Protein AF-A0A0N4ZLL8-F1 (afdb_monomer_lite)

Structure (mmCIF, N/CA/C/O backbone):
data_AF-A0A0N4ZLL8-F1
#
_entry.id   AF-A0A0N4ZLL8-F1
#
loop_
_atom_site.group_PDB
_atom_site.id
_atom_site.type_symbol
_atom_site.label_atom_id
_atom_site.label_alt_id
_atom_site.label_comp_id
_atom_site.label_asym_id
_atom_site.label_entity_id
_atom_site.label_seq_id
_atom_site.pdbx_PDB_ins_code
_atom_site.Cartn_x
_atom_site.Cartn_y
_atom_site.Cartn_z
_atom_site.occupancy
_atom_site.B_iso_or_equiv
_atom_site.auth_seq_id
_atom_site.auth_comp_id
_atom_site.auth_asym_id
_atom_site.auth_atom_id
_atom_site.pdbx_PDB_model_num
ATOM 1 N N . PRO A 1 1 ? 28.427 7.508 -15.906 1.00 76.75 1 PRO A N 1
ATOM 2 C CA . PRO A 1 1 ? 28.652 8.188 -14.602 1.00 76.75 1 PRO A CA 1
ATOM 3 C C . PRO A 1 1 ? 27.613 7.749 -13.557 1.00 76.75 1 PRO A C 1
ATOM 5 O O . PRO A 1 1 ? 26.461 7.537 -13.916 1.00 76.75 1 PRO A O 1
ATOM 8 N N . VAL A 1 2 ? 27.998 7.631 -12.280 1.00 84.38 2 VAL A N 1
ATOM 9 C CA . VAL A 1 2 ? 27.116 7.156 -11.185 1.00 84.38 2 VAL A CA 1
ATOM 10 C C . VAL A 1 2 ? 25.832 7.988 -11.049 1.00 84.38 2 VAL A C 1
ATOM 12 O O . VAL A 1 2 ? 24.769 7.444 -10.776 1.00 84.38 2 VAL A O 1
ATOM 15 N N . ALA A 1 3 ? 25.910 9.292 -11.338 1.00 88.81 3 ALA A N 1
ATOM 16 C CA . ALA A 1 3 ? 24.759 10.196 -11.337 1.00 88.81 3 ALA A CA 1
ATOM 17 C C . ALA A 1 3 ? 23.650 9.786 -12.327 1.00 88.81 3 ALA A C 1
ATOM 19 O O . ALA A 1 3 ? 22.475 9.945 -12.019 1.00 88.81 3 ALA A O 1
ATOM 20 N N . HIS A 1 4 ? 24.003 9.220 -13.487 1.00 83.06 4 HIS A N 1
ATOM 21 C CA . HIS A 1 4 ? 23.006 8.748 -14.458 1.00 83.06 4 HIS A CA 1
ATOM 22 C C . HIS A 1 4 ? 22.301 7.483 -13.958 1.00 83.06 4 HIS A C 1
ATOM 24 O O . HIS A 1 4 ? 21.081 7.399 -14.021 1.00 83.06 4 HIS A O 1
ATOM 30 N N . ALA A 1 5 ? 23.048 6.548 -13.361 1.00 82.81 5 ALA A N 1
ATOM 31 C CA . ALA A 1 5 ? 22.464 5.346 -12.766 1.00 82.81 5 ALA A CA 1
ATOM 32 C C . ALA A 1 5 ? 21.513 5.679 -11.600 1.00 82.81 5 ALA A C 1
ATOM 34 O O . ALA A 1 5 ? 20.486 5.028 -11.434 1.00 82.81 5 ALA A O 1
ATOM 35 N N . LEU A 1 6 ? 21.826 6.709 -10.805 1.00 86.50 6 LEU A N 1
ATOM 36 C CA . LEU A 1 6 ? 20.922 7.205 -9.764 1.00 86.50 6 LEU A CA 1
ATOM 37 C C . LEU A 1 6 ? 19.647 7.810 -10.359 1.00 86.50 6 LEU A C 1
ATOM 39 O O . LEU A 1 6 ? 18.557 7.494 -9.888 1.00 86.50 6 LEU A O 1
ATOM 43 N N . ALA A 1 7 ? 19.768 8.630 -11.406 1.00 85.38 7 ALA A N 1
ATOM 44 C CA . ALA A 1 7 ? 18.619 9.240 -12.071 1.00 85.38 7 ALA A CA 1
ATOM 45 C C . ALA A 1 7 ? 17.666 8.187 -12.669 1.00 85.38 7 ALA A C 1
ATOM 47 O O . ALA A 1 7 ? 16.457 8.269 -12.464 1.00 85.38 7 ALA A O 1
ATOM 48 N N . GLU A 1 8 ? 18.205 7.148 -13.313 1.00 83.00 8 GLU A N 1
ATOM 49 C CA . GLU A 1 8 ? 17.413 6.050 -13.889 1.00 83.00 8 GLU A CA 1
ATOM 50 C C . GLU A 1 8 ?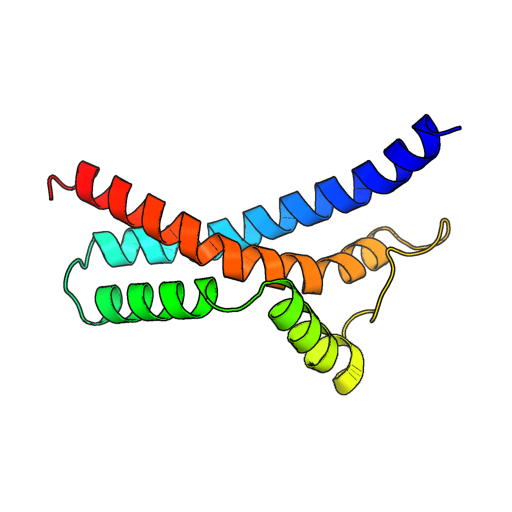 16.652 5.230 -12.839 1.00 83.00 8 GLU A C 1
ATOM 52 O O . GLU A 1 8 ? 15.582 4.693 -13.120 1.00 83.00 8 GLU A O 1
ATOM 57 N N . ARG A 1 9 ? 17.187 5.113 -11.618 1.00 86.12 9 ARG A N 1
ATOM 58 C CA . ARG A 1 9 ? 16.546 4.367 -10.521 1.00 86.12 9 ARG A CA 1
ATOM 59 C C . ARG A 1 9 ? 15.605 5.230 -9.686 1.00 86.12 9 ARG A C 1
ATOM 61 O O . ARG A 1 9 ? 14.699 4.688 -9.050 1.00 86.12 9 ARG A O 1
ATOM 68 N N . ALA A 1 10 ? 15.798 6.547 -9.687 1.00 88.69 10 ALA A N 1
ATOM 69 C CA . ALA A 1 10 ? 14.984 7.483 -8.920 1.00 88.69 10 ALA A CA 1
ATOM 70 C C . ALA A 1 10 ? 13.523 7.482 -9.386 1.00 88.69 10 ALA A C 1
ATOM 72 O O . ALA A 1 10 ? 12.621 7.368 -8.559 1.00 88.69 10 ALA A O 1
ATOM 73 N N . GLU A 1 11 ? 13.289 7.538 -10.699 1.00 89.12 11 GLU A N 1
ATOM 74 C CA . GLU A 1 11 ? 11.943 7.551 -11.283 1.00 89.12 11 GLU A CA 1
ATOM 75 C C . GLU A 1 11 ? 11.103 6.307 -10.902 1.00 89.12 11 GLU A C 1
ATOM 77 O O . GLU A 1 11 ? 10.041 6.484 -10.299 1.00 89.12 11 GLU A O 1
ATOM 82 N N . PRO A 1 12 ? 11.542 5.055 -11.165 1.00 91.25 12 PRO A N 1
ATOM 83 C CA . PRO A 1 12 ? 10.783 3.873 -10.755 1.00 91.25 12 PRO A CA 1
ATOM 84 C C . PRO A 1 12 ? 10.569 3.804 -9.246 1.00 91.25 12 PRO A C 1
ATOM 86 O O . PRO A 1 12 ? 9.488 3.428 -8.802 1.00 91.25 12 PRO A O 1
ATOM 89 N N . THR A 1 13 ? 11.570 4.186 -8.446 1.00 92.62 13 THR A N 1
ATOM 90 C CA . THR A 1 13 ? 11.453 4.175 -6.980 1.00 92.62 13 THR A CA 1
ATOM 91 C C . THR A 1 13 ? 10.387 5.160 -6.504 1.00 92.62 13 THR A C 1
ATOM 93 O O . THR A 1 13 ? 9.596 4.827 -5.620 1.00 92.62 13 THR A O 1
ATOM 96 N N . PHE A 1 14 ? 10.330 6.348 -7.109 1.00 94.56 14 PHE A N 1
ATOM 97 C CA . PHE A 1 14 ? 9.332 7.365 -6.800 1.00 94.56 14 PHE A CA 1
ATOM 98 C C . PHE A 1 14 ? 7.913 6.858 -7.074 1.00 94.56 14 PHE A C 1
ATOM 100 O O . PHE A 1 14 ? 7.085 6.853 -6.162 1.00 94.56 14 PHE A O 1
ATOM 107 N N . PHE A 1 15 ? 7.641 6.362 -8.285 1.00 94.88 15 PHE A N 1
ATOM 108 C CA . PHE A 1 15 ? 6.311 5.853 -8.639 1.00 94.88 15 PHE A CA 1
ATOM 109 C C . PHE A 1 15 ? 5.927 4.607 -7.842 1.00 94.88 15 PHE A C 1
ATOM 111 O O . PHE A 1 15 ? 4.796 4.508 -7.368 1.00 94.88 15 PHE A O 1
ATOM 118 N N . LEU A 1 16 ? 6.872 3.688 -7.626 1.00 94.81 16 LEU A N 1
ATOM 119 C CA . LEU A 1 16 ? 6.650 2.499 -6.808 1.00 94.81 16 LEU A CA 1
ATOM 120 C C . LEU A 1 16 ? 6.222 2.883 -5.390 1.00 94.81 16 LEU A C 1
ATOM 122 O O . LEU A 1 16 ? 5.240 2.351 -4.870 1.00 94.81 16 LEU A O 1
ATOM 126 N N . THR A 1 17 ? 6.944 3.820 -4.777 1.00 95.62 17 THR A N 1
ATOM 127 C CA . THR A 1 17 ? 6.654 4.301 -3.422 1.00 95.62 17 THR A CA 1
ATOM 128 C C . THR A 1 17 ? 5.311 5.021 -3.381 1.00 95.62 17 THR A C 1
ATOM 130 O O . THR A 1 17 ? 4.492 4.735 -2.510 1.00 95.62 17 THR A O 1
ATOM 133 N N . LEU A 1 18 ? 5.049 5.899 -4.353 1.00 97.19 18 LEU A N 1
ATOM 134 C CA . LEU A 1 18 ? 3.801 6.648 -4.452 1.00 97.19 18 LEU A CA 1
ATOM 135 C C . LEU A 1 18 ? 2.588 5.714 -4.542 1.00 97.19 18 LEU A C 1
ATOM 137 O O . LEU A 1 18 ? 1.663 5.833 -3.742 1.00 97.19 18 LEU A O 1
ATOM 141 N N . PHE A 1 19 ? 2.604 4.743 -5.457 1.00 96.88 19 PHE A N 1
ATOM 142 C CA . PHE A 1 19 ? 1.512 3.777 -5.597 1.00 96.88 19 PHE A CA 1
ATOM 143 C C . PHE A 1 19 ? 1.355 2.895 -4.361 1.00 96.88 19 PHE A C 1
ATOM 145 O O . PHE A 1 19 ? 0.232 2.669 -3.915 1.00 96.88 19 PHE A O 1
ATOM 152 N N . SER A 1 20 ? 2.463 2.459 -3.758 1.00 97.25 20 SER A N 1
ATOM 153 C CA . SER A 1 20 ? 2.420 1.660 -2.529 1.00 97.25 20 SER A CA 1
ATOM 154 C C . SER A 1 20 ? 1.748 2.426 -1.389 1.00 97.25 20 SER A C 1
ATOM 156 O O . SER A 1 20 ? 0.893 1.871 -0.705 1.00 97.25 20 SER A O 1
ATOM 158 N N . ILE A 1 21 ? 2.086 3.707 -1.205 1.00 97.25 21 ILE A N 1
ATOM 159 C CA . ILE A 1 21 ? 1.481 4.569 -0.179 1.00 97.25 21 ILE A CA 1
ATOM 160 C C . ILE A 1 21 ? 0.001 4.807 -0.468 1.00 97.25 21 ILE A C 1
ATOM 162 O O . ILE A 1 21 ? -0.808 4.748 0.458 1.00 97.25 21 ILE A O 1
ATOM 166 N N . LEU A 1 22 ? -0.372 5.050 -1.727 1.00 97.88 22 LEU A N 1
ATOM 167 C CA . LEU A 1 22 ? -1.772 5.237 -2.111 1.00 97.88 22 LEU A CA 1
ATOM 168 C C . LEU A 1 22 ? -2.606 3.992 -1.797 1.00 97.88 22 LEU A C 1
ATOM 170 O O . LEU A 1 22 ? -3.635 4.107 -1.136 1.00 97.88 22 LEU A O 1
ATOM 174 N N . ILE A 1 23 ? -2.135 2.807 -2.195 1.00 97.69 23 ILE A N 1
ATOM 175 C CA . ILE A 1 23 ? -2.792 1.527 -1.893 1.00 97.69 23 ILE A CA 1
ATOM 176 C C . ILE A 1 23 ? -2.870 1.318 -0.380 1.00 97.69 23 ILE A C 1
ATOM 178 O O . ILE A 1 23 ? -3.937 1.004 0.151 1.00 97.69 23 ILE A O 1
ATOM 182 N N . ALA A 1 24 ? -1.757 1.529 0.324 1.00 97.38 24 ALA A N 1
ATOM 183 C CA . ALA A 1 24 ? -1.703 1.331 1.762 1.00 97.38 24 ALA A CA 1
ATOM 184 C C . ALA A 1 24 ? -2.690 2.245 2.489 1.00 97.38 24 ALA A C 1
ATOM 186 O O . ALA A 1 24 ? -3.429 1.776 3.344 1.00 97.38 24 ALA A O 1
ATOM 187 N N . SER A 1 25 ? -2.751 3.522 2.113 1.00 97.56 25 SER A N 1
ATOM 188 C CA . SER A 1 25 ? -3.632 4.520 2.730 1.00 97.56 25 SER A CA 1
ATOM 189 C C . SER A 1 25 ? -5.101 4.264 2.397 1.00 97.56 25 SER A C 1
ATOM 191 O O . SER A 1 25 ? -5.953 4.350 3.279 1.00 97.56 25 SER A O 1
ATOM 193 N N . ALA A 1 26 ? -5.396 3.890 1.149 1.00 98.00 26 ALA A N 1
ATOM 194 C CA . ALA A 1 26 ? -6.747 3.565 0.700 1.00 98.00 26 ALA A CA 1
ATOM 195 C C . ALA A 1 26 ? -7.355 2.377 1.462 1.00 98.00 26 ALA A C 1
ATOM 197 O O . ALA A 1 26 ? -8.564 2.340 1.665 1.00 98.00 26 ALA A O 1
ATOM 198 N N . ILE A 1 27 ? -6.529 1.425 1.907 1.00 97.06 27 ILE A N 1
ATOM 199 C CA . ILE A 1 27 ? -6.971 0.278 2.713 1.00 97.06 27 ILE A CA 1
ATOM 200 C C . ILE A 1 27 ? -6.922 0.614 4.207 1.00 97.06 27 ILE A C 1
ATOM 202 O O . ILE A 1 27 ? -7.893 0.413 4.935 1.00 97.06 27 ILE A O 1
ATOM 206 N N . ALA A 1 28 ? -5.788 1.125 4.679 1.00 96.94 28 ALA A N 1
ATOM 207 C CA . ALA A 1 28 ? -5.508 1.281 6.097 1.00 96.94 28 ALA A CA 1
ATOM 208 C C . ALA A 1 28 ? -6.377 2.335 6.772 1.00 96.94 28 ALA A C 1
ATOM 210 O O . ALA A 1 28 ? -6.819 2.107 7.897 1.00 96.94 28 ALA A O 1
ATOM 211 N N . LEU A 1 29 ? -6.623 3.473 6.111 1.00 97.62 29 LEU A N 1
ATOM 212 C CA . LEU A 1 29 ? -7.374 4.563 6.727 1.00 97.62 29 LEU A CA 1
ATOM 213 C C . LEU A 1 29 ? -8.836 4.166 6.962 1.00 97.62 29 LEU A C 1
ATOM 215 O O . LEU A 1 29 ? -9.266 4.232 8.114 1.00 97.62 29 LEU A O 1
ATOM 219 N N . PRO A 1 30 ? -9.600 3.675 5.963 1.00 96.81 30 PRO A N 1
ATOM 220 C CA . PRO A 1 30 ? -10.990 3.288 6.199 1.00 96.81 30 PRO A CA 1
ATOM 221 C C . PRO A 1 30 ? -11.115 2.149 7.211 1.00 96.81 30 PRO A C 1
ATOM 223 O O . PRO A 1 30 ? -11.957 2.212 8.106 1.00 96.81 30 PRO A O 1
ATOM 226 N N . VAL A 1 31 ? -10.255 1.128 7.110 1.00 97.06 31 VAL A N 1
ATOM 227 C CA . VAL A 1 31 ? -10.292 -0.030 8.013 1.00 97.06 31 VAL A CA 1
ATOM 228 C C . VAL A 1 31 ? -9.902 0.370 9.436 1.00 97.06 31 VAL A C 1
ATOM 230 O O . VAL A 1 31 ? -10.598 -0.002 10.376 1.00 97.06 31 VAL A O 1
ATOM 233 N N . GLY A 1 32 ? -8.835 1.154 9.607 1.00 96.50 32 GLY A N 1
ATOM 234 C CA . GLY A 1 32 ? -8.353 1.603 10.914 1.00 96.50 32 GLY A CA 1
ATOM 235 C C . GLY A 1 32 ? -9.333 2.541 11.615 1.00 96.50 32 GLY A C 1
ATOM 236 O O . GLY A 1 32 ? -9.605 2.358 12.801 1.00 96.50 32 GLY A O 1
ATOM 237 N N . ILE A 1 33 ? -9.922 3.491 10.877 1.00 97.00 33 ILE A N 1
ATOM 238 C CA . ILE A 1 33 ? -10.959 4.389 11.403 1.00 97.00 33 ILE A CA 1
ATOM 239 C C . ILE A 1 33 ? -12.188 3.580 11.823 1.00 97.00 33 ILE A C 1
ATOM 241 O O . ILE A 1 33 ? -12.671 3.725 12.945 1.00 97.00 33 ILE A O 1
ATOM 245 N N . TYR A 1 34 ? -12.687 2.697 10.954 1.00 96.88 34 TYR A N 1
ATOM 246 C CA . TYR A 1 34 ? -13.895 1.931 11.253 1.00 96.88 34 TYR A CA 1
ATOM 247 C C . TYR A 1 34 ? -13.687 0.930 12.402 1.00 96.88 34 TYR A C 1
ATOM 249 O O . TYR A 1 34 ? -14.560 0.787 13.259 1.00 96.88 34 TYR A O 1
ATOM 257 N N . ALA A 1 35 ? -12.513 0.294 12.480 1.00 96.12 35 ALA A N 1
ATOM 258 C CA . ALA A 1 35 ? -12.140 -0.571 13.597 1.00 96.12 35 ALA A CA 1
ATOM 259 C C . ALA A 1 35 ? -12.058 0.192 14.930 1.00 96.12 35 ALA A C 1
ATOM 261 O O . ALA A 1 35 ? -12.501 -0.337 15.946 1.00 96.12 35 ALA A O 1
ATOM 262 N N . ALA A 1 36 ? -11.556 1.435 14.931 1.00 95.31 36 ALA A N 1
ATOM 263 C CA . ALA A 1 36 ? -11.518 2.279 16.127 1.00 95.31 36 ALA A CA 1
ATOM 264 C C . ALA A 1 36 ? -12.925 2.671 16.603 1.00 95.31 36 ALA A C 1
ATOM 266 O O . ALA A 1 36 ? -13.249 2.487 17.771 1.00 95.31 36 ALA A O 1
ATOM 267 N N . VAL A 1 37 ? -13.798 3.118 15.691 1.00 95.56 37 VAL A N 1
ATOM 268 C CA . VAL A 1 37 ? -15.193 3.477 16.025 1.00 95.56 37 VAL A CA 1
ATOM 269 C C . VAL A 1 37 ? -15.978 2.274 16.561 1.00 95.56 37 VAL A C 1
ATOM 271 O O . VAL A 1 37 ? -16.871 2.421 17.393 1.00 95.56 37 VAL A O 1
ATOM 274 N N . LYS A 1 38 ? -15.665 1.064 16.087 1.00 94.00 38 LYS A N 1
ATOM 275 C CA . LYS A 1 38 ? -16.280 -0.193 16.532 1.00 94.00 38 LYS A CA 1
ATOM 276 C C . LYS A 1 38 ? -15.333 -1.010 17.417 1.00 94.00 38 LYS A C 1
ATOM 278 O O . LYS A 1 38 ? -15.312 -2.241 17.303 1.00 94.00 38 LYS A O 1
ATOM 283 N N . ARG A 1 39 ? -14.563 -0.352 18.291 1.00 91.81 39 ARG A N 1
ATOM 284 C CA . ARG A 1 39 ? -13.609 -1.009 19.198 1.00 91.81 39 ARG A CA 1
ATOM 285 C C . ARG A 1 39 ? -14.250 -2.183 19.939 1.00 91.81 39 ARG A C 1
ATOM 287 O O . ARG A 1 39 ? -15.361 -2.086 20.451 1.00 91.81 39 ARG A O 1
ATOM 294 N N . GLY A 1 40 ? -13.545 -3.311 19.981 1.00 90.12 40 GLY A N 1
ATOM 295 C CA . GLY A 1 40 ? -13.994 -4.532 20.658 1.00 90.12 40 GLY A CA 1
ATOM 296 C C . GLY A 1 40 ? -15.026 -5.360 19.884 1.00 90.12 40 GLY A C 1
ATOM 297 O O . GLY A 1 40 ? -15.302 -6.495 20.272 1.00 90.12 40 GLY A O 1
ATOM 298 N N . SER A 1 41 ? -15.557 -4.853 18.767 1.00 94.81 41 SER A N 1
ATOM 299 C CA . SER A 1 41 ? -16.457 -5.619 17.901 1.00 94.81 41 SER A CA 1
ATOM 300 C C . SER A 1 41 ? -15.740 -6.763 17.177 1.00 94.81 41 SER A C 1
ATOM 302 O O . SER A 1 41 ? -14.516 -6.780 17.034 1.00 94.81 41 SER A O 1
ATOM 304 N N . PHE A 1 42 ? -16.523 -7.698 16.633 1.00 95.44 42 PHE A N 1
ATOM 305 C CA . PHE A 1 42 ? -16.002 -8.754 15.763 1.00 95.44 42 PHE A CA 1
ATOM 306 C C . PHE A 1 42 ? -15.233 -8.195 14.551 1.00 95.44 42 PHE A C 1
ATOM 308 O O . PHE A 1 42 ? -14.245 -8.790 14.121 1.00 95.44 42 PHE A O 1
ATOM 315 N N . PHE A 1 43 ? -15.644 -7.031 14.027 1.00 95.38 43 PHE A N 1
ATOM 316 C CA . PHE A 1 43 ? -14.933 -6.369 12.933 1.00 95.38 43 PHE A CA 1
ATOM 317 C C . PHE A 1 43 ? -13.537 -5.917 13.367 1.00 95.38 43 PHE A C 1
ATOM 319 O O . PHE A 1 43 ? -12.569 -6.223 12.682 1.00 95.38 43 PHE A O 1
ATOM 326 N N . ASP A 1 44 ? -13.425 -5.236 14.509 1.00 94.94 44 ASP A N 1
ATOM 327 C CA . ASP A 1 44 ? -12.146 -4.753 15.044 1.00 94.94 44 ASP A CA 1
ATOM 328 C C . ASP A 1 44 ? -11.157 -5.907 15.278 1.00 94.94 44 ASP A C 1
ATOM 330 O O . ASP A 1 44 ? -10.010 -5.873 14.823 1.00 94.94 44 ASP A O 1
ATOM 334 N N . GLN A 1 45 ? -11.633 -6.983 15.909 1.00 94.12 45 GLN A N 1
ATOM 335 C CA . GLN A 1 45 ? -10.825 -8.174 16.170 1.00 94.12 45 GLN A CA 1
ATOM 336 C C . GLN A 1 45 ? -10.366 -8.847 14.870 1.00 94.12 45 GLN A C 1
ATOM 338 O O . GLN A 1 45 ? -9.187 -9.172 14.728 1.00 94.12 45 GLN A O 1
ATOM 343 N N . THR A 1 46 ? -11.267 -9.003 13.894 1.00 95.69 46 THR A N 1
ATOM 344 C CA . THR A 1 46 ? -10.945 -9.631 12.603 1.00 95.69 46 THR A CA 1
ATOM 345 C C . THR A 1 46 ? -10.006 -8.761 11.770 1.00 95.69 46 THR A C 1
ATOM 347 O O . THR A 1 46 ? -9.040 -9.273 11.211 1.00 95.69 46 THR A O 1
ATOM 350 N N . ALA A 1 47 ? -10.239 -7.447 11.713 1.00 94.50 47 ALA A N 1
ATOM 351 C CA . ALA A 1 47 ? -9.383 -6.503 10.999 1.00 94.50 47 ALA A CA 1
ATOM 352 C C . ALA A 1 47 ? -7.967 -6.483 11.588 1.00 94.50 47 ALA A C 1
ATOM 354 O O . ALA A 1 47 ? -6.986 -6.564 10.850 1.00 94.50 47 ALA A O 1
ATOM 355 N N . THR A 1 48 ? -7.856 -6.464 12.918 1.00 92.88 48 THR A N 1
ATOM 356 C CA . THR A 1 48 ? -6.566 -6.515 13.614 1.00 92.88 48 THR A CA 1
ATOM 357 C C . THR A 1 48 ? -5.852 -7.847 13.373 1.00 92.88 48 THR A C 1
ATOM 359 O O . THR A 1 48 ? -4.665 -7.848 13.048 1.00 92.88 48 THR A O 1
ATOM 362 N N . ALA A 1 49 ? -6.561 -8.978 13.462 1.00 94.62 49 ALA A N 1
ATOM 363 C CA . ALA A 1 49 ? -5.991 -10.296 13.185 1.00 94.62 49 ALA A CA 1
ATOM 364 C C . ALA A 1 49 ? -5.501 -10.416 11.732 1.00 94.62 49 ALA A C 1
ATOM 366 O O . ALA A 1 49 ? -4.381 -10.869 11.490 1.00 94.62 49 ALA A O 1
ATOM 367 N N . LEU A 1 50 ? -6.300 -9.950 10.767 1.00 94.00 50 LEU A N 1
ATOM 368 C CA . LEU A 1 50 ? -5.935 -9.952 9.353 1.00 94.00 50 LEU A CA 1
ATOM 369 C C . LEU A 1 50 ? -4.731 -9.044 9.080 1.00 94.00 50 LEU A C 1
ATOM 371 O O . LEU A 1 50 ? -3.831 -9.431 8.338 1.00 94.00 50 LEU A O 1
ATOM 375 N N . ALA A 1 51 ? -4.670 -7.872 9.713 1.00 92.31 51 ALA A N 1
ATOM 376 C CA . ALA A 1 51 ? -3.519 -6.983 9.613 1.00 92.31 51 ALA A CA 1
ATOM 377 C C . ALA A 1 51 ? -2.248 -7.626 10.190 1.00 92.31 51 ALA A C 1
ATOM 379 O O . ALA A 1 51 ? -1.188 -7.540 9.578 1.00 92.31 51 ALA A O 1
ATOM 380 N N . MET A 1 52 ? -2.332 -8.321 11.329 1.00 92.62 52 MET A N 1
ATOM 381 C CA . MET A 1 52 ? -1.186 -9.049 11.893 1.00 92.62 52 MET A CA 1
ATOM 382 C C . MET A 1 52 ? -0.719 -10.193 10.991 1.00 92.62 52 MET A C 1
ATOM 384 O O . MET A 1 52 ? 0.486 -10.395 10.823 1.00 92.62 52 MET A O 1
ATOM 388 N N . PHE A 1 53 ? -1.662 -10.913 10.383 1.00 93.69 53 PHE A N 1
ATOM 389 C CA . PHE A 1 53 ? -1.357 -11.940 9.397 1.00 93.69 53 PHE A CA 1
ATOM 390 C C . PHE A 1 53 ? -0.644 -11.337 8.182 1.00 93.69 53 PHE A C 1
ATOM 392 O O . PHE A 1 53 ? 0.452 -11.773 7.844 1.00 93.69 53 PHE A O 1
ATOM 399 N N . ALA A 1 54 ? -1.199 -10.275 7.589 1.00 90.69 54 ALA A N 1
ATOM 400 C CA . ALA A 1 54 ? -0.597 -9.575 6.456 1.00 90.69 54 ALA A CA 1
ATOM 401 C C . ALA A 1 54 ? 0.801 -9.016 6.778 1.00 90.69 54 ALA A C 1
ATOM 403 O O . ALA A 1 54 ? 1.703 -9.128 5.954 1.00 90.69 54 ALA A O 1
ATOM 404 N N . ALA A 1 55 ? 1.006 -8.474 7.983 1.00 90.12 55 ALA A N 1
ATOM 405 C CA . ALA A 1 55 ? 2.303 -7.957 8.429 1.00 90.12 55 ALA A CA 1
ATOM 406 C C . ALA A 1 55 ? 3.364 -9.052 8.623 1.00 90.12 55 ALA A C 1
ATOM 408 O O . ALA A 1 55 ? 4.558 -8.770 8.562 1.00 90.12 55 ALA A O 1
ATOM 409 N N . SER A 1 56 ? 2.934 -10.290 8.872 1.00 92.81 56 SER A N 1
ATOM 410 C CA . SER A 1 56 ? 3.825 -11.439 9.064 1.00 92.81 56 SER A CA 1
ATOM 411 C C . SER A 1 56 ? 4.250 -12.074 7.737 1.00 92.81 56 SER A C 1
ATOM 413 O O . SER A 1 56 ? 5.197 -12.859 7.703 1.00 92.81 56 SER A O 1
ATOM 415 N N . ILE A 1 57 ? 3.569 -11.740 6.636 1.00 92.06 57 ILE A N 1
ATOM 416 C CA . ILE A 1 57 ? 3.934 -12.201 5.300 1.00 92.06 57 ILE A CA 1
ATOM 417 C C . ILE A 1 57 ? 5.122 -11.370 4.791 1.00 92.06 57 ILE A C 1
ATOM 419 O O . ILE A 1 57 ? 5.018 -10.144 4.697 1.00 92.06 57 ILE A O 1
ATOM 423 N N . PRO A 1 58 ? 6.238 -12.000 4.379 1.00 93.12 58 PRO A N 1
ATOM 424 C CA . PRO A 1 58 ? 7.330 -11.281 3.736 1.00 93.12 58 PRO A CA 1
ATOM 425 C C . PRO A 1 58 ? 6.850 -10.604 2.447 1.00 93.12 58 PRO A C 1
ATOM 427 O O . PRO A 1 58 ? 6.309 -11.262 1.555 1.00 93.12 58 PRO A O 1
ATOM 430 N N . SER A 1 59 ? 7.093 -9.299 2.309 1.00 91.00 59 SER A N 1
ATOM 431 C CA . SER A 1 59 ? 6.641 -8.511 1.150 1.00 91.00 59 SER A CA 1
ATOM 432 C C . SER A 1 59 ? 7.150 -9.062 -0.183 1.00 91.00 59 SER A C 1
ATOM 434 O O . SER A 1 59 ? 6.399 -9.128 -1.153 1.00 91.00 59 SER A O 1
ATOM 436 N N . PHE A 1 60 ? 8.399 -9.530 -0.220 1.00 92.06 60 PHE A N 1
ATOM 437 C CA . PHE A 1 60 ? 8.970 -10.206 -1.384 1.00 92.06 60 PHE A CA 1
ATOM 438 C C . PHE A 1 60 ? 8.190 -11.472 -1.761 1.00 92.06 60 PHE A C 1
ATOM 440 O O . PHE A 1 60 ? 7.876 -11.669 -2.931 1.00 92.06 60 PHE A O 1
ATOM 447 N N . TRP A 1 61 ? 7.836 -12.309 -0.781 1.00 95.00 61 TRP A N 1
ATOM 448 C CA . TRP A 1 61 ? 7.084 -13.541 -1.028 1.00 95.00 61 TRP A CA 1
ATOM 449 C C . TRP A 1 61 ? 5.673 -13.244 -1.544 1.00 95.00 61 TRP A C 1
ATOM 451 O O . TRP A 1 61 ? 5.231 -13.861 -2.512 1.00 95.00 61 TRP A O 1
ATOM 461 N N . LEU A 1 62 ? 4.999 -12.242 -0.969 1.00 94.31 62 LEU A N 1
ATOM 462 C CA . LEU A 1 62 ? 3.713 -11.770 -1.481 1.00 94.31 62 LEU A CA 1
ATOM 463 C C . LEU A 1 62 ? 3.843 -11.251 -2.919 1.00 94.31 62 LEU A C 1
ATOM 465 O O . LEU A 1 62 ? 3.035 -11.602 -3.774 1.00 94.31 62 LEU A O 1
ATOM 469 N N . GLY A 1 63 ? 4.886 -10.470 -3.205 1.00 93.31 63 GLY A N 1
ATOM 470 C CA . GLY A 1 63 ? 5.189 -9.990 -4.553 1.00 93.31 63 GLY A CA 1
ATOM 471 C C . GLY A 1 63 ? 5.394 -11.129 -5.550 1.00 93.31 63 GLY A C 1
ATOM 472 O O . GLY A 1 63 ? 4.810 -11.100 -6.632 1.00 93.31 63 GLY A O 1
ATOM 473 N N . LEU A 1 64 ? 6.150 -12.166 -5.176 1.00 93.50 64 LEU A N 1
ATOM 474 C CA . LEU A 1 64 ? 6.326 -13.362 -6.002 1.00 93.50 64 LEU A CA 1
ATOM 475 C C . LEU A 1 64 ? 4.998 -14.071 -6.285 1.00 93.50 64 LEU A C 1
ATOM 477 O O . LEU A 1 64 ? 4.754 -14.452 -7.426 1.00 93.50 64 LEU A O 1
ATOM 481 N N . LEU A 1 65 ? 4.125 -14.228 -5.285 1.00 95.06 65 LEU A N 1
ATOM 482 C CA . LEU A 1 65 ? 2.809 -14.839 -5.490 1.00 95.06 65 LEU A CA 1
ATOM 483 C C . LEU A 1 65 ? 1.923 -14.010 -6.419 1.00 95.06 65 LEU A C 1
ATOM 485 O O . LEU A 1 65 ? 1.290 -14.568 -7.317 1.00 95.06 65 LEU A O 1
ATOM 489 N N . LEU A 1 66 ? 1.895 -12.689 -6.234 1.00 94.38 66 LEU A N 1
ATOM 490 C CA . LEU A 1 66 ? 1.147 -11.788 -7.109 1.00 94.38 66 LEU A CA 1
ATOM 491 C C . LEU A 1 66 ? 1.657 -11.880 -8.552 1.00 94.38 66 LEU A C 1
ATOM 493 O O . LEU A 1 66 ? 0.851 -12.011 -9.470 1.00 94.38 66 LEU A O 1
ATOM 497 N N . MET A 1 67 ? 2.976 -11.895 -8.764 1.00 93.38 67 MET A N 1
ATOM 498 C CA . MET A 1 67 ? 3.563 -12.105 -10.092 1.00 93.38 67 MET A CA 1
ATOM 499 C C . MET A 1 67 ? 3.218 -13.484 -10.661 1.00 93.38 67 MET A C 1
ATOM 501 O O . MET A 1 67 ? 2.769 -13.580 -11.801 1.00 93.38 67 MET A O 1
ATOM 505 N N . GLN A 1 68 ? 3.335 -14.553 -9.875 1.00 93.94 68 GLN A N 1
ATOM 506 C CA . GLN A 1 68 ? 3.015 -15.907 -10.326 1.00 93.94 68 GLN A CA 1
ATOM 507 C C . GLN A 1 68 ? 1.554 -16.035 -10.780 1.00 93.94 68 GLN A C 1
ATOM 509 O O . GLN A 1 68 ? 1.257 -16.675 -11.789 1.00 93.94 68 GLN A O 1
ATOM 514 N N . VAL A 1 69 ? 0.624 -15.425 -10.047 1.00 95.31 69 VAL A N 1
ATOM 515 C CA . VAL A 1 69 ? -0.804 -15.504 -10.365 1.00 95.31 69 VAL A CA 1
ATOM 516 C C . VAL A 1 69 ? -1.155 -14.556 -11.510 1.00 95.31 69 VAL A C 1
ATOM 518 O O . VAL A 1 69 ? -1.686 -14.991 -12.527 1.00 95.31 69 VAL A O 1
ATOM 521 N N . PHE A 1 70 ? -0.861 -13.266 -11.375 1.00 94.62 70 PHE A N 1
ATOM 522 C CA . PHE A 1 70 ? -1.380 -12.252 -12.291 1.00 94.62 70 PHE A CA 1
ATOM 523 C C . PHE A 1 70 ? -0.503 -12.031 -13.524 1.00 94.62 70 PHE A C 1
ATOM 525 O O . PHE A 1 70 ? -1.045 -11.796 -14.602 1.00 94.62 70 PHE A O 1
ATOM 532 N N . ALA A 1 71 ? 0.821 -12.139 -13.397 1.00 92.44 71 ALA A N 1
ATOM 533 C CA . ALA A 1 71 ? 1.726 -11.987 -14.535 1.00 92.44 71 ALA A CA 1
ATOM 534 C C . ALA A 1 71 ? 1.932 -13.315 -15.277 1.00 92.44 71 ALA A C 1
ATOM 536 O O . ALA A 1 71 ? 1.743 -13.374 -16.484 1.00 92.44 71 ALA A O 1
ATOM 537 N N . VAL A 1 72 ? 2.261 -14.402 -14.570 1.00 92.44 72 VAL A N 1
ATOM 538 C CA . VAL A 1 72 ? 2.623 -15.675 -15.222 1.00 92.44 72 VAL A CA 1
ATOM 539 C C . VAL A 1 72 ? 1.396 -16.495 -15.618 1.00 92.44 72 VAL A C 1
ATOM 541 O O . VAL A 1 72 ? 1.291 -16.924 -16.763 1.00 92.44 72 VAL A O 1
ATOM 544 N N . ARG A 1 73 ? 0.457 -16.733 -14.694 1.00 93.62 73 ARG A N 1
ATOM 545 C CA . ARG A 1 73 ? -0.699 -17.601 -14.973 1.00 93.62 73 ARG A CA 1
ATOM 546 C C . ARG A 1 73 ? -1.760 -16.920 -15.835 1.00 93.62 73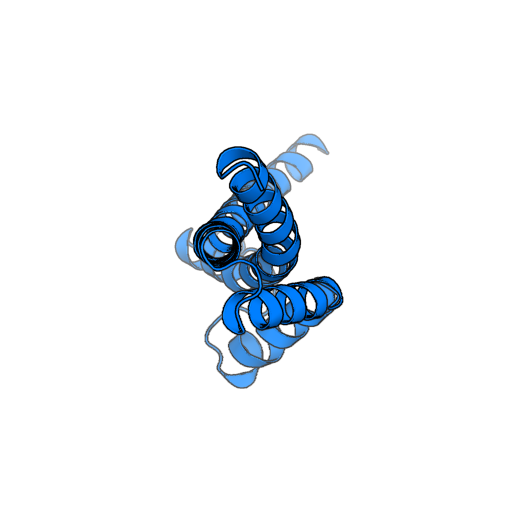 ARG A C 1
ATOM 548 O O . ARG A 1 73 ? -2.292 -17.560 -16.736 1.00 93.62 73 ARG A O 1
ATOM 555 N N . TYR A 1 74 ? -2.089 -15.662 -15.539 1.00 93.19 74 TYR A N 1
ATOM 556 C CA . TYR A 1 74 ? -3.123 -14.923 -16.273 1.00 93.19 74 TYR A CA 1
ATOM 557 C C . TYR A 1 74 ? -2.585 -14.022 -17.391 1.00 93.19 74 TYR A C 1
ATOM 559 O O . TYR A 1 74 ? -3.378 -13.580 -18.217 1.00 93.19 74 TYR A O 1
ATOM 567 N N . GLY A 1 75 ? -1.278 -13.735 -17.441 1.00 90.81 75 GLY A N 1
ATOM 568 C CA . GLY A 1 75 ? -0.702 -12.887 -18.492 1.00 90.81 75 GLY A CA 1
ATOM 569 C C . GLY A 1 75 ? -1.177 -11.430 -18.462 1.00 90.81 75 GLY A C 1
ATOM 570 O O . GLY A 1 75 ? -1.105 -10.756 -19.484 1.00 90.81 75 GLY A O 1
ATOM 571 N N . LEU A 1 76 ? -1.699 -10.943 -17.328 1.00 90.56 76 LEU A N 1
ATOM 572 C CA . LEU A 1 76 ? -2.296 -9.601 -17.226 1.00 90.56 76 LEU A CA 1
ATOM 573 C C . LEU A 1 76 ? -1.249 -8.496 -17.084 1.00 90.56 76 LEU A C 1
ATOM 575 O O . LEU A 1 76 ? -1.490 -7.358 -17.476 1.00 90.56 76 LEU A O 1
ATOM 579 N N . PHE A 1 77 ? -0.108 -8.825 -16.484 1.00 91.75 77 PHE A N 1
ATOM 580 C CA . PHE A 1 77 ? 0.963 -7.882 -16.186 1.00 91.75 77 PHE A CA 1
ATOM 581 C C . PHE A 1 77 ? 2.307 -8.422 -16.677 1.00 91.75 77 PHE A C 1
ATOM 583 O O . PHE A 1 77 ? 2.488 -9.640 -16.757 1.00 91.75 77 PHE A O 1
ATOM 590 N N . PRO A 1 78 ? 3.271 -7.538 -16.970 1.00 86.12 78 PRO A N 1
ATOM 591 C CA . PRO A 1 78 ? 4.631 -7.952 -17.281 1.00 86.12 78 PRO A CA 1
ATOM 592 C C . PRO A 1 78 ? 5.299 -8.606 -16.062 1.00 86.12 78 PRO A C 1
ATOM 594 O O . PRO A 1 78 ? 5.068 -8.217 -14.917 1.00 86.12 78 PRO A O 1
ATOM 597 N N . VAL A 1 79 ? 6.129 -9.620 -16.313 1.00 81.62 79 VAL A N 1
ATOM 598 C CA . VAL A 1 79 ? 6.691 -10.486 -15.260 1.00 81.62 79 VAL A CA 1
ATOM 599 C C . VAL A 1 79 ? 7.864 -9.828 -14.527 1.00 81.62 79 VAL A C 1
ATOM 601 O O . VAL A 1 79 ? 8.061 -10.075 -13.340 1.00 81.62 79 VAL A O 1
ATOM 604 N N . SER A 1 80 ? 8.665 -9.006 -15.207 1.00 80.88 80 SER A N 1
ATOM 605 C CA . SER A 1 80 ? 9.832 -8.352 -14.607 1.00 80.88 80 SER A CA 1
ATOM 606 C C . SER A 1 80 ? 10.329 -7.167 -15.438 1.00 80.88 80 SER A C 1
ATOM 608 O O . SER A 1 80 ? 10.003 -7.033 -16.615 1.00 80.88 80 SER A O 1
ATOM 610 N N . GLY A 1 81 ? 11.140 -6.307 -14.814 1.00 84.69 81 GLY A N 1
ATOM 611 C CA . GLY A 1 81 ? 11.740 -5.130 -15.447 1.00 84.69 81 GLY A CA 1
ATOM 612 C C . GLY A 1 81 ? 10.988 -3.827 -15.164 1.00 84.69 81 GLY A C 1
ATOM 613 O O . GLY A 1 81 ? 10.065 -3.791 -14.356 1.00 84.69 81 GLY A O 1
ATOM 614 N N . TYR A 1 82 ? 11.421 -2.744 -15.809 1.00 82.69 82 TYR A N 1
ATOM 615 C CA . TYR A 1 82 ? 10.788 -1.416 -15.745 1.00 82.69 82 TYR A CA 1
ATOM 616 C C . TYR A 1 82 ? 10.682 -0.778 -17.145 1.00 82.69 82 TYR A C 1
ATOM 618 O O . TYR A 1 82 ? 10.758 0.440 -17.310 1.00 82.69 82 TYR A O 1
ATOM 626 N N . GLY A 1 83 ? 10.553 -1.633 -18.165 1.00 78.81 83 GLY A N 1
ATOM 627 C CA . GLY A 1 83 ? 10.598 -1.236 -19.569 1.00 78.81 83 GLY A CA 1
ATOM 628 C C . GLY A 1 83 ? 11.961 -0.697 -20.038 1.00 78.81 83 GLY A C 1
ATOM 629 O O . GLY A 1 83 ? 12.828 -0.339 -19.239 1.00 78.81 83 GLY A O 1
ATOM 630 N N . GLY A 1 84 ? 12.177 -0.702 -21.355 1.00 77.94 84 GLY A N 1
ATOM 631 C CA . GLY A 1 84 ? 13.328 -0.063 -22.006 1.00 77.94 84 GLY A CA 1
ATOM 632 C C . GLY A 1 84 ? 13.070 1.416 -22.338 1.00 77.94 84 GLY A C 1
ATOM 633 O O . GLY A 1 84 ? 11.960 1.900 -22.112 1.00 77.94 84 GLY A O 1
ATOM 634 N N . PRO A 1 85 ? 14.051 2.134 -22.915 1.00 72.12 85 PRO A N 1
ATOM 635 C CA . PRO A 1 85 ? 13.903 3.543 -23.304 1.00 72.12 85 PRO A CA 1
ATOM 636 C C . PRO A 1 85 ? 12.703 3.814 -24.225 1.00 72.12 85 PRO A C 1
ATOM 638 O O . PRO A 1 85 ? 12.095 4.875 -24.138 1.00 72.12 85 PRO A O 1
ATOM 641 N N . ASP A 1 86 ? 12.334 2.831 -25.050 1.00 82.06 86 ASP A N 1
ATOM 642 C CA . ASP A 1 86 ? 11.246 2.931 -26.031 1.00 82.06 86 ASP A CA 1
ATOM 643 C C . ASP A 1 86 ? 9.872 2.511 -25.478 1.00 82.06 86 ASP A C 1
ATOM 645 O O . ASP A 1 86 ? 8.878 2.521 -26.202 1.00 82.06 86 ASP A O 1
ATOM 649 N N . THR A 1 87 ? 9.794 2.109 -24.204 1.00 84.31 87 THR A N 1
ATOM 650 C CA . THR A 1 87 ? 8.520 1.677 -23.606 1.00 84.31 87 THR A CA 1
ATOM 651 C C . THR A 1 87 ? 7.640 2.858 -23.240 1.00 84.31 87 THR A C 1
ATOM 653 O O . THR A 1 87 ? 8.098 3.882 -22.725 1.00 84.31 87 THR A O 1
ATOM 656 N N . SER A 1 88 ? 6.339 2.706 -23.482 1.00 88.94 88 SER A N 1
ATOM 657 C CA . SER A 1 88 ? 5.382 3.759 -23.157 1.00 88.94 88 SER A CA 1
ATOM 658 C C . SER A 1 88 ? 5.274 3.951 -21.640 1.00 88.94 88 SER A C 1
ATOM 660 O O . SER A 1 88 ? 5.443 3.015 -20.855 1.00 88.94 88 SER A O 1
ATOM 662 N N . PHE A 1 89 ? 4.932 5.166 -21.201 1.00 87.62 89 PHE A N 1
ATOM 663 C CA . PHE A 1 89 ? 4.724 5.445 -19.776 1.00 87.62 89 PHE A CA 1
ATOM 664 C C . PHE A 1 89 ? 3.695 4.489 -19.144 1.00 87.62 89 PHE A C 1
ATOM 666 O O . PHE A 1 89 ? 3.910 3.998 -18.039 1.00 87.62 89 PHE A O 1
ATOM 673 N N . GLY A 1 90 ? 2.616 4.160 -19.867 1.00 88.81 90 GLY A N 1
ATOM 674 C CA . GLY A 1 90 ? 1.590 3.222 -19.404 1.00 88.81 90 GLY A CA 1
ATOM 675 C C . GLY A 1 90 ? 2.136 1.817 -19.135 1.00 88.81 90 GLY A C 1
ATOM 676 O O . GLY A 1 90 ? 1.867 1.247 -18.079 1.00 88.81 90 GLY A O 1
ATOM 677 N N . GLU A 1 91 ? 2.972 1.288 -20.029 1.00 88.44 91 GLU A N 1
ATOM 678 C CA . GLU A 1 91 ? 3.631 -0.007 -19.823 1.00 88.44 91 GLU A CA 1
ATOM 679 C C . GLU A 1 91 ? 4.568 0.025 -18.615 1.00 88.44 91 GLU A C 1
ATOM 681 O O . GLU A 1 91 ? 4.557 -0.901 -17.803 1.00 88.44 91 GLU A O 1
ATOM 686 N N . ARG A 1 92 ? 5.343 1.103 -18.436 1.00 89.88 92 ARG A N 1
ATOM 687 C CA . ARG A 1 92 ? 6.226 1.264 -17.265 1.00 89.88 92 ARG A CA 1
ATOM 688 C C . ARG A 1 92 ? 5.425 1.250 -15.964 1.00 89.88 92 ARG A C 1
ATOM 690 O O . ARG A 1 92 ? 5.840 0.604 -15.005 1.00 89.88 92 ARG A O 1
ATOM 697 N N . MET A 1 93 ? 4.241 1.866 -15.942 1.00 92.50 93 MET A N 1
ATOM 698 C CA . MET A 1 93 ? 3.349 1.801 -14.780 1.00 92.50 93 MET A CA 1
ATOM 699 C C . MET A 1 93 ? 2.827 0.382 -14.530 1.00 92.50 93 MET A C 1
ATOM 701 O O . MET A 1 93 ? 2.803 -0.045 -13.378 1.00 92.50 93 MET A O 1
ATOM 705 N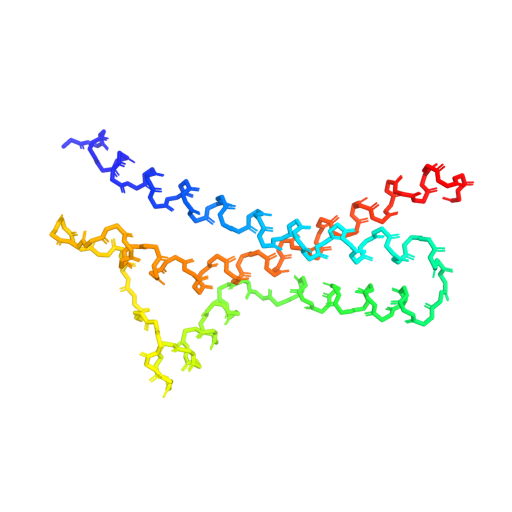 N . MET A 1 94 ? 2.492 -0.389 -15.574 1.00 91.88 94 MET A N 1
ATOM 706 C CA . MET A 1 94 ? 2.046 -1.786 -15.422 1.00 91.88 94 MET A CA 1
ATOM 707 C C . MET A 1 94 ? 3.091 -2.681 -14.742 1.00 91.88 94 MET A C 1
ATOM 709 O O . MET A 1 94 ? 2.717 -3.563 -13.971 1.00 91.88 94 MET A O 1
ATOM 713 N N . HIS A 1 95 ? 4.387 -2.426 -14.955 1.00 91.69 95 HIS A N 1
ATOM 714 C CA . HIS A 1 95 ? 5.466 -3.137 -14.256 1.00 91.69 95 HIS A CA 1
ATOM 715 C C . HIS A 1 95 ? 5.492 -2.855 -12.747 1.00 91.69 95 HIS A C 1
ATOM 717 O O . HIS A 1 95 ? 5.951 -3.688 -11.967 1.00 91.69 95 HIS A O 1
ATOM 723 N N . LEU A 1 96 ? 4.991 -1.695 -12.317 1.00 93.25 96 LEU A N 1
ATOM 724 C CA . LEU A 1 96 ? 4.989 -1.283 -10.914 1.00 93.25 96 LEU A CA 1
ATOM 725 C C . LEU A 1 96 ? 3.726 -1.700 -10.158 1.00 93.25 96 LEU A C 1
ATOM 727 O O . LEU A 1 96 ? 3.729 -1.670 -8.927 1.00 93.25 96 LEU A O 1
ATOM 731 N N . VAL A 1 97 ? 2.660 -2.114 -10.850 1.00 94.25 97 VAL A N 1
ATOM 732 C CA . VAL A 1 97 ? 1.377 -2.452 -10.213 1.00 94.25 97 VAL A CA 1
ATOM 733 C C . VAL A 1 97 ? 1.547 -3.596 -9.215 1.00 94.25 97 VAL A C 1
ATOM 735 O O . VAL A 1 97 ? 1.303 -3.410 -8.027 1.00 94.25 97 VAL A O 1
ATOM 738 N N . LEU A 1 98 ? 2.025 -4.766 -9.642 1.00 94.00 98 LEU A N 1
ATOM 739 C CA . LEU A 1 98 ? 2.135 -5.916 -8.734 1.00 94.00 98 LEU A CA 1
ATOM 740 C C . LEU A 1 98 ? 3.102 -5.674 -7.557 1.00 94.00 98 LEU A C 1
ATOM 742 O O . LEU A 1 98 ? 2.722 -5.964 -6.418 1.00 94.00 98 LEU A O 1
ATOM 746 N N . PRO A 1 99 ? 4.303 -5.094 -7.767 1.00 93.81 99 PRO A N 1
ATOM 747 C CA . PRO A 1 99 ? 5.192 -4.744 -6.662 1.00 93.81 99 PRO A CA 1
ATOM 748 C C . PRO A 1 99 ? 4.589 -3.711 -5.700 1.00 93.81 99 PRO A C 1
ATOM 750 O O . PRO A 1 99 ? 4.728 -3.859 -4.486 1.00 93.81 99 PRO A O 1
ATOM 753 N N . SER A 1 100 ? 3.888 -2.692 -6.211 1.00 95.88 100 SER A N 1
ATOM 754 C CA . SER A 1 100 ? 3.260 -1.672 -5.360 1.00 95.88 100 SER A CA 1
ATOM 755 C C . SER A 1 100 ? 2.093 -2.223 -4.544 1.00 95.88 100 SER A C 1
ATOM 757 O O . SER A 1 100 ? 1.934 -1.839 -3.389 1.00 95.88 100 SER A O 1
ATOM 759 N N . PHE A 1 101 ? 1.330 -3.185 -5.072 1.00 95.88 101 PHE A N 1
ATOM 760 C CA . PHE A 1 101 ? 0.325 -3.911 -4.291 1.00 95.88 101 PHE A CA 1
ATOM 761 C C . PHE A 1 101 ? 0.957 -4.743 -3.177 1.00 95.88 101 PHE A C 1
ATOM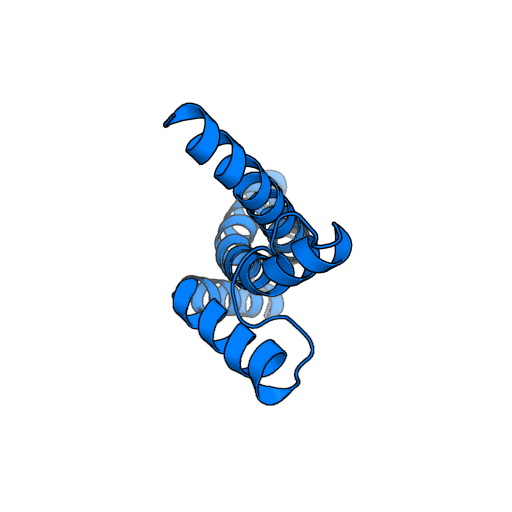 763 O O . PHE A 1 101 ? 0.483 -4.693 -2.044 1.00 95.88 101 PHE A O 1
ATOM 770 N N . ALA A 1 102 ? 2.040 -5.470 -3.462 1.00 95.56 102 ALA A N 1
ATOM 771 C CA . ALA A 1 102 ? 2.732 -6.258 -2.443 1.00 95.56 102 ALA A CA 1
ATOM 772 C C . ALA A 1 102 ? 3.215 -5.377 -1.279 1.00 95.56 102 ALA A C 1
ATOM 774 O O . ALA A 1 102 ? 2.954 -5.673 -0.112 1.00 95.56 102 ALA A O 1
ATOM 775 N N . LEU A 1 103 ? 3.880 -4.264 -1.600 1.00 95.81 103 LEU A N 1
ATOM 776 C CA . LEU A 1 103 ? 4.368 -3.307 -0.607 1.00 95.81 103 LEU A CA 1
ATOM 777 C C . LEU A 1 103 ? 3.223 -2.569 0.095 1.00 95.81 103 LEU A C 1
ATOM 779 O O . LEU A 1 103 ? 3.263 -2.397 1.314 1.00 95.81 103 LEU A O 1
ATOM 783 N N . GLY A 1 104 ? 2.199 -2.157 -0.652 1.00 96.44 104 GLY A N 1
ATOM 784 C CA . GLY A 1 104 ? 1.040 -1.434 -0.142 1.00 96.44 104 GLY A CA 1
ATOM 785 C C . GLY A 1 104 ? 0.216 -2.261 0.843 1.00 96.44 104 GLY A C 1
ATOM 786 O O . GLY A 1 104 ? -0.126 -1.761 1.910 1.00 96.44 104 GLY A O 1
ATOM 787 N N . ILE A 1 105 ? -0.035 -3.542 0.549 1.00 95.69 105 ILE A N 1
ATOM 788 C CA . ILE A 1 105 ? -0.770 -4.454 1.442 1.00 95.69 105 ILE A CA 1
ATOM 789 C C . ILE A 1 105 ? -0.016 -4.641 2.761 1.00 95.69 105 ILE A C 1
ATOM 791 O O . ILE A 1 105 ? -0.601 -4.463 3.828 1.00 95.69 105 ILE A O 1
ATOM 795 N N . VAL A 1 106 ? 1.285 -4.937 2.709 1.00 94.31 106 VAL A N 1
ATOM 796 C CA . VAL A 1 106 ? 2.090 -5.122 3.928 1.00 94.31 106 VAL A CA 1
ATOM 797 C C . VAL A 1 106 ? 2.177 -3.818 4.731 1.00 94.31 106 VAL A C 1
ATOM 799 O O . VAL A 1 106 ? 1.980 -3.822 5.945 1.00 94.31 106 VAL A O 1
ATOM 802 N N . SER A 1 107 ? 2.385 -2.680 4.062 1.00 95.25 107 SER A N 1
ATOM 803 C CA . SER A 1 107 ? 2.442 -1.364 4.717 1.00 95.25 107 SER A CA 1
ATOM 804 C C . SER A 1 107 ? 1.095 -0.954 5.318 1.00 95.25 107 SER A C 1
ATOM 806 O O . SER A 1 107 ? 1.061 -0.311 6.369 1.00 95.25 107 SER A O 1
ATOM 808 N N . SER A 1 108 ? -0.019 -1.362 4.699 1.00 96.62 108 SER A N 1
ATOM 809 C CA . SER A 1 108 ? -1.364 -1.054 5.188 1.00 96.62 108 SER A CA 1
ATOM 810 C C . SER A 1 108 ? -1.602 -1.601 6.594 1.00 96.62 108 SER A C 1
ATOM 812 O O . SER A 1 108 ? -2.241 -0.936 7.400 1.00 96.62 108 SER A O 1
ATOM 814 N N . ALA A 1 109 ? -1.026 -2.757 6.935 1.00 95.19 109 ALA A N 1
ATOM 815 C CA . ALA A 1 109 ? -1.173 -3.349 8.258 1.00 95.19 109 ALA A CA 1
ATOM 816 C C . ALA A 1 109 ? -0.570 -2.468 9.363 1.00 95.19 109 ALA A C 1
ATOM 818 O O . ALA A 1 109 ? -1.176 -2.291 10.421 1.00 95.19 109 ALA A O 1
ATOM 819 N N . LEU A 1 110 ? 0.609 -1.889 9.115 1.00 93.69 110 LEU A N 1
ATOM 820 C CA . LEU A 1 110 ? 1.252 -0.965 10.050 1.00 93.69 110 LEU A CA 1
ATOM 821 C C . LEU A 1 110 ? 0.483 0.353 10.137 1.00 93.69 110 LEU A C 1
ATOM 823 O O . LEU A 1 110 ? 0.160 0.796 11.238 1.00 93.69 110 LEU A O 1
ATOM 827 N N . ILE A 1 111 ? 0.141 0.947 8.990 1.00 96.50 111 ILE A N 1
ATOM 828 C CA . ILE A 1 111 ? -0.593 2.218 8.944 1.00 96.50 111 ILE A CA 1
ATOM 829 C C . ILE A 1 111 ? -1.953 2.071 9.629 1.00 96.50 111 ILE A C 1
ATOM 831 O O . ILE A 1 111 ? -2.302 2.906 10.451 1.00 96.50 111 ILE A O 1
ATOM 835 N N . MET A 1 112 ? -2.678 0.974 9.396 1.00 97.00 112 MET A N 1
ATOM 836 C CA . MET A 1 112 ? -3.983 0.716 10.007 1.00 97.00 112 MET A CA 1
ATOM 837 C C . MET A 1 112 ? -3.880 0.672 11.534 1.00 97.00 112 MET A C 1
ATOM 839 O O . MET A 1 112 ? -4.734 1.233 12.217 1.00 97.00 112 MET A O 1
ATOM 843 N N . ARG A 1 113 ? -2.829 0.046 12.085 1.00 93.44 113 ARG A N 1
ATOM 844 C CA . ARG A 1 113 ? -2.600 0.004 13.540 1.00 93.44 113 ARG A CA 1
ATOM 845 C C . ARG A 1 113 ? -2.364 1.397 14.113 1.00 93.44 113 ARG A C 1
ATOM 847 O O . ARG A 1 113 ? -2.951 1.715 15.144 1.00 93.44 113 ARG A O 1
ATOM 854 N N . PHE A 1 114 ? -1.551 2.216 13.446 1.00 95.19 114 PHE A N 1
ATOM 855 C CA . PHE A 1 114 ? -1.322 3.601 13.861 1.00 95.19 114 PHE A CA 1
ATOM 856 C C . PHE A 1 114 ? -2.594 4.438 13.757 1.00 95.19 114 PHE A C 1
ATOM 858 O O . PHE A 1 114 ? -2.973 5.076 14.730 1.00 95.19 114 PHE A O 1
ATOM 865 N N . THR A 1 115 ? -3.305 4.369 12.630 1.00 96.38 115 THR A N 1
ATOM 866 C CA . THR A 1 115 ? -4.578 5.072 12.438 1.00 96.38 115 THR A CA 1
ATOM 867 C C . THR A 1 115 ? -5.593 4.682 13.501 1.00 96.38 115 THR A C 1
ATOM 869 O O . THR A 1 115 ? -6.227 5.555 14.081 1.00 96.38 115 THR A O 1
ATOM 872 N N . ARG A 1 116 ? -5.727 3.385 13.798 1.00 94.69 116 ARG A N 1
ATOM 873 C CA . ARG A 1 116 ? -6.629 2.907 14.846 1.00 94.69 116 ARG A CA 1
ATOM 874 C C . ARG A 1 116 ? -6.238 3.469 16.211 1.00 94.69 116 ARG A C 1
ATOM 876 O O . ARG A 1 116 ? -7.113 3.959 16.908 1.00 94.69 116 ARG A O 1
ATOM 883 N N . ALA A 1 117 ? -4.959 3.406 16.585 1.00 94.75 117 ALA A N 1
ATOM 884 C CA . ALA A 1 117 ? -4.482 3.939 17.862 1.00 94.75 117 ALA A CA 1
ATOM 885 C C . ALA A 1 117 ? -4.774 5.442 17.987 1.00 94.75 117 ALA A C 1
ATOM 887 O O . ALA A 1 117 ? -5.447 5.849 18.924 1.00 94.75 117 ALA A O 1
ATOM 888 N N . SER A 1 118 ? -4.399 6.234 16.979 1.00 96.00 118 SER A N 1
ATOM 889 C CA . SER A 1 118 ? -4.666 7.676 16.969 1.00 96.00 118 SER A CA 1
ATOM 890 C C . SER A 1 118 ? -6.158 8.009 16.997 1.00 96.00 118 SER A C 1
ATOM 892 O O . SER A 1 118 ? -6.555 8.997 17.603 1.00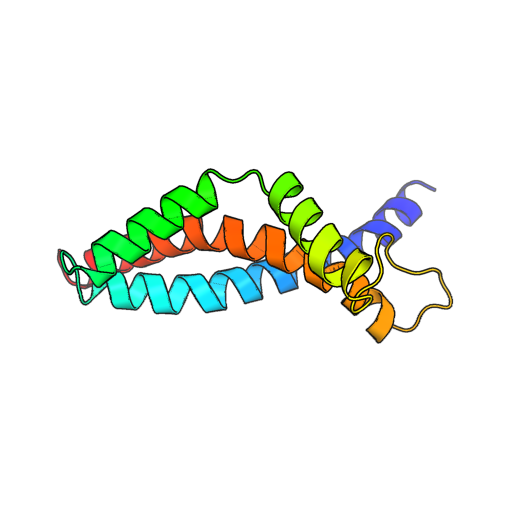 96.00 118 SER A O 1
ATOM 894 N N . MET A 1 119 ? -7.003 7.201 16.352 1.00 96.75 119 MET A N 1
ATOM 895 C CA . MET A 1 119 ? -8.452 7.399 16.406 1.00 96.75 119 MET A CA 1
ATOM 896 C C . MET A 1 119 ? -9.038 7.069 17.778 1.00 96.75 119 MET A C 1
ATOM 898 O O . MET A 1 119 ? -9.969 7.748 18.191 1.00 96.75 119 MET A O 1
ATOM 902 N N . LEU A 1 120 ? -8.512 6.068 18.487 1.00 94.56 120 LEU A N 1
ATOM 903 C CA . LEU A 1 120 ? -8.930 5.775 19.862 1.00 94.56 120 LEU A CA 1
ATOM 904 C C . LEU A 1 120 ? -8.536 6.900 20.822 1.00 94.56 120 LEU A C 1
ATOM 906 O O . LEU A 1 120 ? -9.393 7.366 21.569 1.00 94.56 120 LEU A O 1
ATOM 910 N N . ASP A 1 121 ? -7.316 7.434 20.683 1.00 94.81 121 ASP A N 1
ATOM 911 C CA . ASP A 1 121 ? -6.863 8.593 21.462 1.00 94.81 121 ASP A CA 1
ATOM 912 C C . ASP A 1 121 ? -7.822 9.790 21.294 1.00 94.81 121 ASP A C 1
ATOM 914 O O . ASP A 1 121 ? -8.163 10.472 22.258 1.00 94.81 121 ASP A O 1
ATOM 918 N N . VAL A 1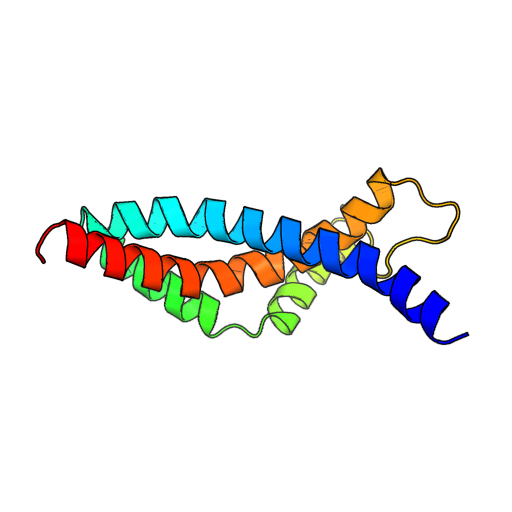 122 ? -8.297 10.031 20.064 1.00 95.38 122 VAL A N 1
ATOM 919 C CA . VAL A 1 122 ? -9.262 11.103 19.751 1.00 95.38 122 VAL A CA 1
ATOM 920 C C . VAL A 1 122 ? -10.662 10.805 20.292 1.00 95.38 122 VAL A C 1
ATOM 922 O O . VAL A 1 122 ? -11.360 11.729 20.708 1.00 95.38 122 VAL A O 1
ATOM 925 N N . LEU A 1 123 ? -11.086 9.540 20.285 1.00 93.06 123 LEU A N 1
ATOM 926 C CA . LEU A 1 123 ? -12.369 9.122 20.859 1.00 93.06 123 LEU A CA 1
ATOM 927 C C . LEU A 1 123 ? -12.372 9.181 22.397 1.00 93.06 123 LEU A C 1
ATOM 929 O O . LEU A 1 123 ? -13.446 9.138 22.992 1.00 93.06 123 LEU A O 1
ATOM 933 N N . GLY A 1 124 ? -11.205 9.370 23.022 1.00 81.81 124 GLY A N 1
ATOM 934 C CA . GLY A 1 124 ? -11.045 9.445 24.474 1.00 81.81 124 GLY A CA 1
ATOM 935 C C . GLY A 1 124 ? -10.946 8.075 25.148 1.00 81.81 124 GLY A C 1
ATOM 936 O O . GLY A 1 124 ? -11.240 7.976 26.339 1.00 81.81 124 GLY A O 1
ATOM 937 N N . ASP A 1 125 ? -10.546 7.048 24.389 1.00 60.00 125 ASP A N 1
ATOM 938 C CA . ASP A 1 125 ? -10.560 5.627 24.764 1.00 60.00 125 ASP A CA 1
ATOM 939 C C . ASP A 1 125 ? -9.171 4.965 24.762 1.00 60.00 125 ASP A C 1
ATOM 941 O O . ASP A 1 125 ? -8.371 5.237 23.844 1.00 60.00 125 ASP A O 1
#

Sequence (125 aa):
PVAHALAERAEPTFFLTLFSILIASAIALPVGIYAAVKRGSFFDQTATALAMFAASIPSFWLGLLLMQVFAVRYGLFPVSGYGGPDTSFGERMMHLVLPSFALGIVSSALIMRFTRASMLDVLGD

pLDDT: mean 92.05, std 5.8, range [60.0, 98.0]

Foldseek 3Di:
DVVVVCVVVVVLVVLLVVLLQVLLCVQQQVLLLVLLVVPPDPSVVVSLVVLVVLLPDDLVVQLQVLLCVCCVVVVNAPNDDQDDPPDDPVNSSSRSVSSSNSSNSNSSSVSNVVNNVVSNVVVVD

Organism: Parastrongyloides trichosuri (NCBI:txid131310)

Radius of gyration: 17.6 Å; chains: 1; bounding box: 45×29×51 Å

InterPro domains:
  IPR000515 ABC transporter type 1, transmembrane domain MetI-like [PF00528] (28-123)
  IPR000515 ABC transporter type 1, transmembrane domain MetI-like [PS50928] (10-125)
  IPR000515 ABC transporter type 1, transmembrane domain MetI-like [cd06261] (13-123)
  IPR035906 MetI-like superfamily [G3DSA:1.10.3720.10] (2-124)
  IPR035906 MetI-like superfamily [SSF161098] (11-122)

Secondary structure (DSSP, 8-state):
-HHHHHHHHHHHHHHHHHHHHHHHHHHHHHHHHHHHHTTTSHHHHHHHHHHHHHHHS-HHHHHHHHIIIIIIIS--S-SS----TTS-HHHHHHHHHHHHHHHHHHHHHHHHHHHHHHHHHHHT-